Protein AF-A0A1T1HBC6-F1 (afdb_monomer_lite)

Foldseek 3Di:
DFFADAFDKDKDKDFDPAFWKKKWKKAQDDQQWWKKKWKWFQDPVGTDTDFIFTDHSDRMTMTIDGDGGGMMMMMMGTHGDTDPDDIDTDMDIDPDDDPCVQPPDVVSDDDDDPPDDDDDDDD

pLDDT: mean 80.47, std 20.48, range [31.55, 97.88]

Organism: Oceanospirillum linum (NCBI:txid966)

Sequence (123 aa):
MTFSAQGQFACVSTLVETETKIKGLLLNIPAEVNYDLFLFKHDENGLTQL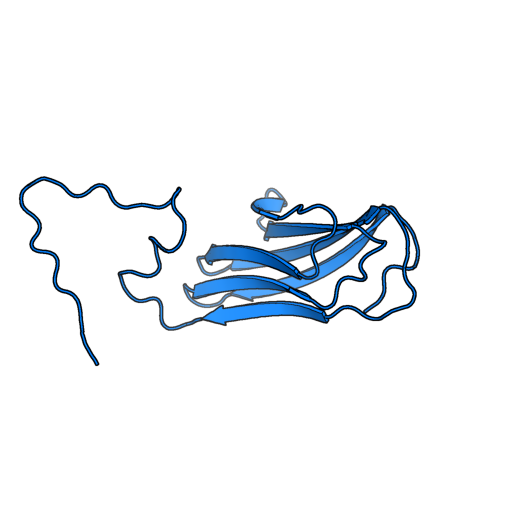DASFQANAAVEKTFAKVQPGAYVLVAQATQGASADPVVFGWQGYTQIDSQEANDRFEQRTPLSTNAVIQGESG

Structure (mmCIF, N/CA/C/O backbone):
data_AF-A0A1T1HBC6-F1
#
_entry.id   AF-A0A1T1HBC6-F1
#
loop_
_atom_site.group_PDB
_atom_site.id
_atom_site.type_symbol
_atom_site.label_atom_id
_atom_site.label_alt_id
_atom_site.label_comp_id
_atom_site.label_asym_id
_atom_site.label_entity_id
_atom_site.label_seq_id
_atom_site.pdbx_PDB_ins_code
_atom_site.Cartn_x
_atom_site.Cartn_y
_atom_site.Cartn_z
_atom_site.occupancy
_atom_site.B_iso_or_equiv
_atom_site.auth_seq_id
_atom_site.auth_comp_id
_atom_site.auth_asym_id
_atom_site.auth_atom_id
_atom_site.pdbx_PDB_model_num
ATOM 1 N N . MET A 1 1 ? 9.401 -7.642 -1.538 1.00 83.44 1 MET A N 1
ATOM 2 C CA . MET A 1 1 ? 8.516 -8.213 -2.586 1.00 83.44 1 MET A CA 1
ATOM 3 C C . MET A 1 1 ? 8.905 -7.626 -3.940 1.00 83.44 1 MET A C 1
ATOM 5 O O . MET A 1 1 ? 9.625 -6.641 -3.927 1.00 83.44 1 MET A O 1
ATOM 9 N N . THR A 1 2 ? 8.482 -8.183 -5.074 1.00 84.25 2 THR A N 1
ATOM 10 C CA . THR A 1 2 ? 8.841 -7.681 -6.421 1.00 84.25 2 THR A CA 1
ATOM 11 C C . THR A 1 2 ? 7.597 -7.517 -7.297 1.00 84.25 2 THR A C 1
ATOM 13 O O . THR A 1 2 ? 6.614 -8.229 -7.094 1.00 84.25 2 THR A O 1
ATOM 16 N N . PHE A 1 3 ? 7.653 -6.597 -8.265 1.00 86.12 3 PHE A N 1
ATOM 17 C CA . PHE A 1 3 ? 6.655 -6.445 -9.329 1.00 86.12 3 PHE A CA 1
ATOM 18 C C . PHE A 1 3 ? 7.328 -6.749 -10.672 1.00 86.12 3 PHE A C 1
ATOM 20 O O . PHE A 1 3 ? 8.006 -5.909 -11.263 1.00 86.12 3 PHE A O 1
ATOM 27 N N . SER A 1 4 ? 7.175 -7.984 -11.139 1.00 85.12 4 SER A N 1
ATOM 28 C CA . SER A 1 4 ? 7.815 -8.492 -12.354 1.00 85.12 4 SER A CA 1
ATOM 29 C C . SER A 1 4 ? 7.083 -8.131 -13.648 1.00 85.12 4 SER A C 1
ATOM 31 O O . SER A 1 4 ? 7.612 -8.395 -14.727 1.00 85.12 4 SER A O 1
ATOM 33 N N . ALA A 1 5 ? 5.894 -7.530 -13.569 1.00 87.19 5 ALA A N 1
ATOM 34 C CA . ALA A 1 5 ? 5.159 -7.041 -14.730 1.00 87.19 5 ALA A CA 1
ATOM 35 C C . ALA A 1 5 ? 4.256 -5.850 -14.384 1.00 87.19 5 ALA A C 1
ATOM 37 O O . ALA A 1 5 ? 3.712 -5.760 -13.282 1.00 87.19 5 ALA A O 1
ATOM 38 N N . GLN A 1 6 ? 4.039 -4.979 -15.372 1.00 90.00 6 GLN A N 1
ATOM 39 C CA . GLN A 1 6 ? 3.023 -3.932 -15.306 1.00 90.00 6 GLN A CA 1
ATOM 40 C C . GLN A 1 6 ? 1.632 -4.553 -15.094 1.00 90.00 6 GLN A C 1
ATOM 42 O O . GLN A 1 6 ? 1.314 -5.607 -15.645 1.00 90.00 6 GLN A O 1
ATOM 47 N N . GLY A 1 7 ? 0.800 -3.900 -14.287 1.00 89.31 7 GLY A N 1
ATOM 48 C CA . GLY A 1 7 ? -0.534 -4.367 -13.918 1.00 89.31 7 GLY A CA 1
ATOM 49 C C . GLY A 1 7 ? -0.550 -5.407 -12.797 1.00 89.31 7 GLY A C 1
ATOM 50 O O . GLY A 1 7 ? -1.626 -5.865 -12.424 1.00 89.31 7 GLY A O 1
ATOM 51 N N . GLN A 1 8 ? 0.604 -5.790 -12.242 1.00 92.88 8 GLN A N 1
ATOM 52 C CA . GLN A 1 8 ? 0.638 -6.633 -11.049 1.00 92.88 8 GLN A CA 1
ATOM 53 C C . GLN A 1 8 ? 0.212 -5.859 -9.806 1.00 92.88 8 GLN A C 1
ATOM 55 O O . GLN A 1 8 ? 0.544 -4.687 -9.639 1.00 92.88 8 GLN A O 1
ATOM 60 N N . PHE A 1 9 ? -0.474 -6.564 -8.911 1.00 93.56 9 PHE A N 1
ATOM 61 C CA . PHE A 1 9 ? -0.926 -6.045 -7.630 1.00 93.56 9 PHE A CA 1
ATOM 62 C C . PHE A 1 9 ? -0.275 -6.817 -6.491 1.00 93.56 9 PHE A C 1
ATOM 64 O O . PHE A 1 9 ? -0.080 -8.032 -6.577 1.00 93.56 9 PHE A O 1
ATOM 71 N N . ALA A 1 10 ? -0.017 -6.121 -5.393 1.00 92.81 10 ALA A N 1
ATOM 72 C CA . ALA A 1 10 ? 0.246 -6.733 -4.107 1.00 92.81 10 ALA A CA 1
ATOM 73 C C . ALA A 1 10 ? -0.656 -6.120 -3.051 1.00 92.81 10 ALA A C 1
ATOM 75 O O . ALA A 1 10 ? -0.833 -4.904 -2.996 1.00 92.81 10 ALA A O 1
ATOM 76 N N . CYS A 1 11 ? -1.200 -6.982 -2.202 1.00 93.50 11 CYS A N 1
ATOM 77 C CA . CYS A 1 11 ? -2.144 -6.593 -1.172 1.00 93.50 11 CYS A CA 1
ATOM 78 C C . CYS A 1 11 ? -1.686 -7.155 0.168 1.00 93.50 11 CYS A C 1
ATOM 80 O O . CYS A 1 11 ? -1.276 -8.313 0.257 1.00 93.50 11 CYS A O 1
ATOM 82 N N . VAL A 1 12 ? -1.806 -6.352 1.214 1.00 92.12 12 VAL A N 1
ATOM 83 C CA . VAL A 1 12 ? -1.714 -6.813 2.600 1.00 92.12 12 VAL A CA 1
ATOM 84 C C . VAL A 1 12 ? -2.950 -6.322 3.345 1.00 92.12 12 VAL A C 1
ATOM 86 O O . VAL A 1 12 ? -3.419 -5.212 3.100 1.00 92.12 12 VAL A O 1
ATOM 89 N N . SER A 1 13 ? -3.495 -7.140 4.248 1.00 92.56 13 SER A N 1
ATOM 90 C CA . SER A 1 13 ? -4.619 -6.759 5.120 1.00 92.56 13 SER A CA 1
ATOM 91 C C . SER A 1 13 ? -4.263 -6.806 6.608 1.00 92.56 13 SER A C 1
ATOM 93 O O . SER A 1 13 ? -3.498 -7.675 7.025 1.00 92.56 13 SER A O 1
ATOM 95 N N . THR A 1 14 ? -4.837 -5.909 7.407 1.00 89.06 14 THR A N 1
ATOM 96 C CA . THR A 1 14 ? -4.714 -5.915 8.872 1.00 89.06 14 THR A CA 1
ATOM 97 C C . THR A 1 14 ? -6.058 -5.688 9.536 1.00 89.06 14 THR A C 1
ATOM 99 O O . THR A 1 14 ? -6.928 -5.009 8.985 1.00 89.06 14 THR A O 1
ATOM 102 N N . LEU A 1 15 ? -6.201 -6.235 10.740 1.00 92.06 15 LEU A N 1
ATOM 103 C CA . LEU A 1 15 ? -7.266 -5.875 11.660 1.00 92.06 15 LEU A CA 1
ATOM 104 C C . LEU A 1 15 ? -6.722 -4.837 12.640 1.00 92.06 15 LEU A C 1
ATOM 106 O O . LEU A 1 15 ? -5.636 -4.993 13.194 1.00 92.06 15 LEU A O 1
ATOM 110 N N . VAL A 1 16 ? -7.473 -3.765 12.820 1.00 90.06 16 VAL A N 1
ATOM 111 C CA . VAL A 1 16 ? -7.211 -2.720 13.803 1.00 90.06 16 VAL A CA 1
ATOM 112 C C . VAL A 1 16 ? -8.173 -2.930 14.960 1.00 90.06 16 VAL A C 1
ATOM 114 O O . VAL A 1 16 ? -9.381 -3.006 14.743 1.00 90.06 16 VAL A O 1
ATOM 117 N N . GLU A 1 17 ? -7.650 -3.023 16.178 1.00 89.56 17 GLU A N 1
ATOM 118 C CA . GLU A 1 17 ? -8.454 -3.276 17.385 1.00 89.56 17 GLU A CA 1
ATOM 119 C C . GLU A 1 17 ? -8.807 -1.993 18.144 1.00 89.56 17 GLU A C 1
ATOM 121 O O . GLU A 1 17 ? -9.815 -1.937 18.845 1.00 89.56 17 GLU A O 1
ATOM 126 N N . THR A 1 18 ? -8.003 -0.943 17.979 1.00 87.44 18 THR A N 1
ATOM 127 C CA . THR A 1 18 ? -8.180 0.362 18.621 1.00 87.44 18 THR A CA 1
ATOM 128 C C . THR A 1 18 ? -7.981 1.482 17.611 1.00 87.44 1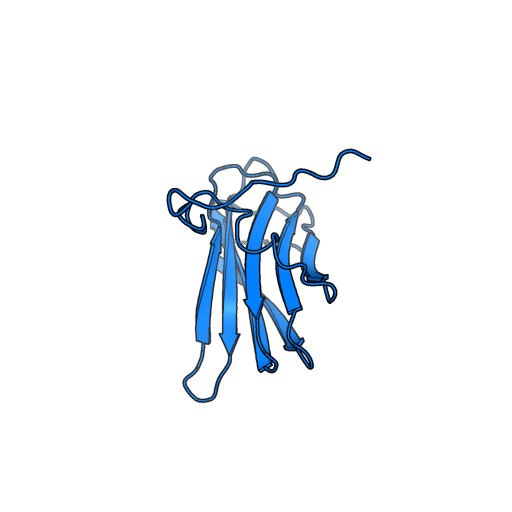8 THR A C 1
ATOM 130 O O . THR A 1 18 ? -7.296 1.311 16.607 1.00 87.44 18 THR A O 1
ATOM 133 N N . GLU A 1 19 ? -8.577 2.645 17.865 1.00 89.19 19 GLU A N 1
ATOM 134 C CA . GLU A 1 19 ? -8.352 3.822 17.027 1.00 89.19 19 GLU A CA 1
ATOM 135 C C . GLU A 1 19 ? -6.846 4.122 16.909 1.00 89.19 19 GLU A C 1
ATOM 137 O O . GLU A 1 19 ? -6.132 4.196 17.910 1.00 89.19 19 GLU A O 1
ATOM 142 N N . THR A 1 20 ? -6.350 4.261 15.679 1.00 87.88 20 THR A N 1
ATOM 143 C CA . THR A 1 20 ? -4.918 4.433 15.389 1.00 87.88 20 THR A CA 1
ATOM 144 C C . THR A 1 20 ? -4.717 5.246 14.112 1.00 87.88 20 THR A C 1
ATOM 146 O O . THR A 1 20 ? -5.622 5.375 13.286 1.00 87.88 20 THR A O 1
ATOM 149 N N . LYS A 1 21 ? -3.523 5.809 13.927 1.00 89.06 21 LYS A N 1
ATOM 150 C CA . LYS A 1 21 ? -3.078 6.359 12.643 1.00 89.06 21 LYS A CA 1
ATOM 151 C C . LYS A 1 21 ? -2.279 5.287 11.908 1.00 89.06 21 LYS A C 1
ATOM 153 O O . LYS A 1 21 ? -1.268 4.806 12.419 1.00 89.06 21 LYS A O 1
ATOM 158 N N . ILE A 1 22 ? -2.726 4.918 10.712 1.00 89.31 22 ILE A N 1
ATOM 159 C CA . ILE A 1 22 ? -2.010 4.011 9.813 1.00 89.31 22 ILE A CA 1
ATOM 160 C C . ILE A 1 22 ? -1.294 4.829 8.754 1.00 89.31 22 ILE A C 1
ATOM 162 O O . ILE A 1 22 ? -1.882 5.701 8.112 1.00 89.31 22 ILE A O 1
ATOM 166 N N . LYS A 1 23 ? -0.033 4.477 8.531 1.00 92.56 23 LYS A N 1
ATOM 167 C CA . LYS A 1 23 ? 0.767 4.928 7.404 1.00 92.56 23 LYS A CA 1
ATOM 168 C C . LYS A 1 23 ? 1.112 3.744 6.511 1.00 92.56 23 LYS A C 1
ATOM 170 O O . LYS A 1 23 ? 1.894 2.888 6.919 1.00 92.56 23 LYS A O 1
ATOM 175 N N . GLY A 1 24 ? 0.552 3.696 5.308 1.00 93.75 24 GLY A N 1
ATOM 176 C CA . GLY A 1 24 ? 0.952 2.735 4.283 1.00 93.75 24 GLY A CA 1
ATOM 177 C C . GLY A 1 24 ? 2.251 3.172 3.618 1.00 93.75 24 GLY A C 1
ATOM 178 O O . GLY A 1 24 ? 2.473 4.365 3.413 1.00 93.75 24 GLY A O 1
ATOM 179 N N . LEU A 1 25 ? 3.121 2.217 3.309 1.00 93.62 25 LEU A N 1
ATOM 180 C CA . LEU A 1 25 ? 4.452 2.464 2.772 1.00 93.62 25 LEU A CA 1
ATOM 181 C C . LEU A 1 25 ? 4.761 1.522 1.615 1.00 93.62 25 LEU A C 1
ATOM 183 O O . LEU A 1 25 ? 4.608 0.304 1.730 1.00 93.62 25 LEU A O 1
ATOM 187 N N . LEU A 1 26 ? 5.309 2.103 0.554 1.00 94.31 26 LEU A N 1
ATOM 188 C CA . LEU A 1 26 ? 6.025 1.394 -0.493 1.00 94.31 26 LEU A CA 1
ATOM 189 C C . LEU A 1 26 ? 7.385 2.070 -0.666 1.00 94.31 26 LEU A C 1
ATOM 191 O O . LEU A 1 26 ? 7.444 3.232 -1.054 1.00 94.31 26 LEU A O 1
ATOM 195 N N . LEU A 1 27 ? 8.467 1.386 -0.304 1.00 92.88 27 LEU A N 1
ATOM 196 C CA . LEU A 1 27 ? 9.820 1.952 -0.269 1.00 92.88 27 LEU A CA 1
ATOM 197 C C . LEU A 1 27 ? 10.747 1.260 -1.269 1.00 92.88 27 LEU A C 1
ATOM 199 O O . LEU A 1 27 ? 10.532 0.096 -1.617 1.00 92.88 27 LEU A O 1
ATOM 203 N N . ASN A 1 28 ? 11.843 1.946 -1.599 1.00 93.00 28 ASN A N 1
ATOM 204 C CA . ASN A 1 28 ? 12.899 1.487 -2.506 1.00 93.00 28 ASN A CA 1
ATOM 205 C C . ASN A 1 28 ? 12.382 1.244 -3.926 1.00 93.00 28 ASN A C 1
ATOM 207 O O . ASN A 1 28 ? 12.772 0.275 -4.572 1.00 93.00 28 ASN A O 1
ATOM 211 N N . ILE A 1 29 ? 11.480 2.107 -4.390 1.00 93.50 29 ILE A N 1
ATOM 212 C CA . ILE A 1 29 ? 10.943 2.032 -5.745 1.00 93.50 29 ILE A CA 1
ATOM 213 C C . ILE A 1 29 ? 12.078 2.374 -6.731 1.00 93.50 29 ILE A C 1
ATOM 215 O O . ILE A 1 29 ? 12.709 3.427 -6.588 1.00 93.50 29 ILE A O 1
ATOM 219 N N . PRO A 1 30 ? 12.386 1.489 -7.695 1.00 91.62 30 PRO A N 1
ATOM 220 C CA . PRO A 1 30 ? 13.399 1.755 -8.715 1.00 91.62 30 PRO A CA 1
ATOM 221 C C . PRO A 1 30 ? 13.023 2.946 -9.611 1.00 91.62 30 PRO A C 1
ATOM 223 O O . PRO A 1 30 ? 11.857 3.151 -9.914 1.00 91.62 30 PRO A O 1
ATOM 226 N N . ALA A 1 31 ? 14.011 3.707 -10.088 1.00 88.00 31 ALA A N 1
ATOM 227 C CA . ALA A 1 31 ? 13.771 4.960 -10.822 1.00 88.00 31 ALA A CA 1
ATOM 228 C C . ALA A 1 31 ? 13.025 4.802 -12.165 1.00 88.00 31 ALA A C 1
ATOM 230 O O . ALA A 1 31 ? 12.434 5.760 -12.651 1.00 88.00 31 ALA A O 1
ATOM 231 N N . GLU A 1 32 ? 13.061 3.606 -12.759 1.00 88.75 32 GLU A N 1
ATOM 232 C CA . GLU A 1 32 ? 12.492 3.307 -14.083 1.00 88.75 32 GLU A CA 1
ATOM 233 C C . GLU A 1 32 ? 11.083 2.689 -14.015 1.00 88.75 32 GLU A C 1
ATOM 235 O O . GLU A 1 32 ? 10.537 2.246 -15.031 1.00 88.75 32 GLU A O 1
ATOM 240 N N . VAL A 1 33 ? 10.498 2.592 -12.818 1.00 92.31 33 VAL A N 1
ATOM 241 C CA . VAL A 1 33 ? 9.166 2.015 -12.607 1.00 92.31 33 VAL A CA 1
ATOM 242 C C . VAL A 1 33 ? 8.293 2.964 -11.804 1.00 92.31 33 VAL A C 1
ATOM 244 O O . VAL A 1 33 ? 8.785 3.716 -10.969 1.00 92.31 33 VAL A O 1
ATOM 247 N N . ASN A 1 34 ? 6.985 2.889 -12.038 1.00 94.75 34 ASN A N 1
ATOM 248 C CA . ASN A 1 34 ? 5.995 3.627 -11.263 1.00 94.75 34 ASN A CA 1
ATOM 249 C C . ASN A 1 34 ? 4.991 2.673 -10.662 1.00 94.75 34 ASN A C 1
ATOM 251 O O . ASN A 1 34 ? 4.481 1.787 -11.357 1.00 94.75 34 ASN A O 1
ATOM 255 N N . TYR A 1 35 ? 4.746 2.870 -9.371 1.00 95.44 35 TYR A N 1
ATOM 256 C CA . TYR A 1 35 ? 3.821 2.091 -8.577 1.00 95.44 35 TYR A CA 1
ATOM 257 C C . TYR A 1 35 ? 2.827 3.030 -7.907 1.00 95.44 35 TYR A C 1
ATOM 259 O O . TYR A 1 35 ? 3.221 4.051 -7.355 1.00 95.44 35 TYR A O 1
ATOM 267 N N . ASP A 1 36 ? 1.562 2.639 -7.898 1.00 96.81 36 ASP A N 1
ATOM 268 C CA . ASP A 1 36 ? 0.515 3.361 -7.190 1.00 96.81 36 ASP A CA 1
ATOM 269 C C . ASP A 1 36 ? 0.253 2.657 -5.858 1.00 96.81 36 ASP A C 1
ATOM 271 O O . ASP A 1 36 ? 0.273 1.424 -5.781 1.00 96.81 36 ASP A O 1
ATOM 275 N N . LEU A 1 37 ? -0.009 3.427 -4.806 1.00 97.38 37 LEU A N 1
ATOM 276 C CA . LEU A 1 37 ? -0.314 2.927 -3.471 1.00 97.38 37 LEU A CA 1
ATOM 277 C C . LEU A 1 37 ? -1.702 3.394 -3.040 1.00 97.38 37 LEU A C 1
ATOM 279 O O . LEU A 1 37 ? -1.982 4.588 -3.020 1.00 97.38 37 LEU A O 1
ATOM 283 N N . PHE A 1 38 ? -2.540 2.462 -2.603 1.00 97.88 38 PHE A N 1
ATOM 284 C CA . PHE A 1 38 ? -3.907 2.714 -2.162 1.00 97.88 38 PHE A CA 1
ATOM 285 C C . PHE A 1 38 ? -4.139 2.121 -0.778 1.00 97.88 38 PHE A C 1
ATOM 287 O O . PHE A 1 38 ? -3.704 1.005 -0.486 1.00 97.88 38 PHE A O 1
ATOM 294 N N . LEU A 1 39 ? -4.868 2.844 0.065 1.00 96.88 39 LEU A N 1
ATOM 295 C CA . LEU A 1 39 ? -5.333 2.370 1.362 1.00 96.88 39 LEU A CA 1
ATOM 296 C C . LEU A 1 39 ? -6.857 2.303 1.364 1.00 96.88 39 LEU A C 1
ATOM 298 O O . LEU A 1 39 ? -7.523 3.300 1.096 1.00 96.88 39 LEU A O 1
ATOM 302 N N . PHE A 1 40 ? -7.401 1.146 1.724 1.00 97.44 40 PHE A N 1
ATOM 303 C CA . PHE A 1 40 ? -8.834 0.893 1.799 1.00 97.44 40 PHE A CA 1
ATOM 304 C C . PHE A 1 40 ? -9.254 0.470 3.204 1.00 97.44 40 PHE A C 1
ATOM 306 O O . PHE A 1 40 ? -8.535 -0.256 3.895 1.00 97.44 40 PHE A O 1
ATOM 313 N N . LYS A 1 41 ? -10.470 0.853 3.590 1.00 96.81 41 LYS A N 1
ATOM 314 C CA . LYS A 1 41 ? -11.250 0.154 4.610 1.00 96.81 41 LYS A CA 1
ATOM 315 C C . LYS A 1 41 ? -12.013 -0.983 3.940 1.00 96.81 41 LYS A C 1
ATOM 317 O O . LYS A 1 41 ? -12.594 -0.778 2.877 1.00 96.81 41 LYS A O 1
ATOM 322 N N . HIS A 1 42 ? -12.020 -2.152 4.565 1.00 95.19 42 HIS A N 1
ATOM 323 C CA . HIS A 1 42 ? -12.837 -3.285 4.156 1.00 95.19 42 HIS A CA 1
ATOM 324 C C . HIS A 1 42 ? -14.005 -3.441 5.130 1.00 95.19 42 HIS A C 1
ATOM 326 O O . HIS A 1 42 ? -13.802 -3.618 6.333 1.00 95.19 42 HIS A O 1
ATOM 332 N N . ASP A 1 43 ? -15.221 -3.355 4.605 1.00 92.62 43 ASP A N 1
ATOM 333 C CA . ASP A 1 43 ? -16.459 -3.608 5.335 1.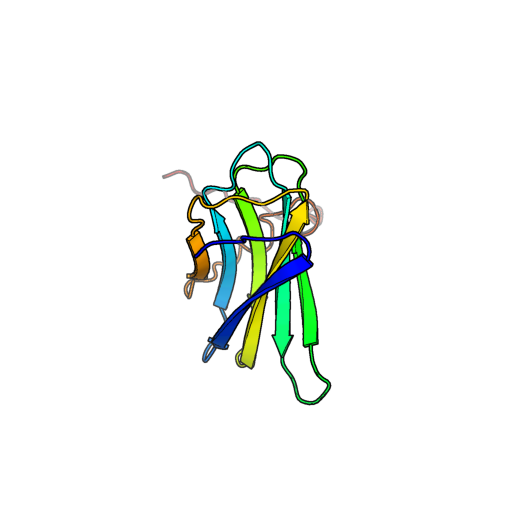00 92.62 43 ASP A CA 1
ATOM 334 C C . ASP A 1 43 ? -17.397 -4.522 4.532 1.00 92.62 43 ASP A C 1
ATOM 336 O O . ASP A 1 43 ? -17.035 -5.038 3.475 1.00 92.62 43 ASP A O 1
ATOM 340 N N . GLU A 1 44 ? -18.602 -4.759 5.052 1.00 89.12 44 GLU A N 1
ATOM 341 C CA . GLU A 1 44 ? -19.602 -5.644 4.439 1.00 89.12 44 GLU A CA 1
ATOM 342 C C . GLU A 1 44 ? -20.032 -5.202 3.028 1.00 89.12 44 GLU A C 1
ATOM 344 O O . GLU A 1 44 ? -20.513 -6.024 2.249 1.00 89.12 44 GLU A O 1
ATOM 349 N N . ASN A 1 45 ? -19.829 -3.927 2.674 1.00 88.69 45 ASN A N 1
ATOM 350 C CA . ASN A 1 45 ? -20.137 -3.372 1.356 1.00 88.69 45 ASN A CA 1
ATOM 351 C C . ASN A 1 45 ? -18.930 -3.399 0.401 1.00 88.69 45 ASN A C 1
ATOM 353 O O . ASN A 1 45 ? -19.049 -2.971 -0.749 1.00 88.69 45 ASN A O 1
ATOM 357 N N . GLY A 1 46 ? -17.777 -3.905 0.849 1.00 92.69 46 GLY A N 1
ATOM 358 C CA . GLY A 1 46 ? -16.557 -4.035 0.060 1.00 92.69 46 GLY A CA 1
ATOM 359 C C . GLY A 1 46 ? -15.452 -3.068 0.487 1.00 92.69 46 GLY A C 1
ATOM 360 O O . GLY A 1 46 ? -15.202 -2.864 1.674 1.00 92.69 46 GLY A O 1
ATOM 361 N N . LEU A 1 47 ? -14.723 -2.530 -0.495 1.00 95.00 47 LEU A N 1
ATOM 362 C CA . LEU A 1 47 ? -13.555 -1.677 -0.266 1.00 95.00 47 LEU A CA 1
ATOM 363 C C . LEU A 1 47 ? -13.908 -0.198 -0.446 1.00 95.00 47 LEU A C 1
ATOM 365 O O . LEU A 1 47 ? -14.277 0.230 -1.538 1.00 95.00 47 LEU A O 1
ATOM 369 N N . THR A 1 48 ? -13.713 0.593 0.607 1.00 96.38 48 THR A N 1
ATOM 370 C CA . THR A 1 48 ? -13.809 2.058 0.565 1.00 96.38 48 THR A CA 1
ATOM 371 C C . THR A 1 48 ? -12.411 2.659 0.615 1.00 96.38 48 THR A C 1
ATOM 373 O O . THR A 1 48 ? -11.678 2.426 1.576 1.00 96.38 48 THR A O 1
ATOM 376 N N . GLN A 1 49 ? -12.022 3.431 -0.403 1.00 96.44 49 GLN A N 1
ATOM 377 C CA . GLN A 1 49 ? -10.707 4.078 -0.433 1.00 96.44 49 GLN A CA 1
ATOM 378 C C . GLN A 1 49 ? -10.628 5.180 0.628 1.00 96.44 49 GLN A C 1
ATOM 380 O O . GLN A 1 49 ? -11.516 6.024 0.720 1.00 96.44 49 GLN A O 1
ATOM 385 N N . LEU A 1 50 ? -9.552 5.172 1.410 1.00 95.69 50 LEU A N 1
ATOM 386 C CA . LEU A 1 50 ? -9.258 6.177 2.430 1.00 95.69 50 LEU A CA 1
ATOM 387 C C . LEU A 1 50 ? -8.210 7.181 1.954 1.00 95.69 50 LEU A C 1
ATOM 389 O O . LEU A 1 50 ? -8.358 8.372 2.197 1.00 95.69 50 LEU A O 1
ATOM 393 N N . ASP A 1 51 ? -7.153 6.699 1.297 1.00 97.50 51 ASP A N 1
ATOM 394 C CA . ASP A 1 51 ? -6.061 7.529 0.784 1.00 97.50 51 ASP A CA 1
ATOM 395 C C . ASP A 1 51 ? -5.360 6.828 -0.387 1.00 97.50 51 ASP A C 1
ATOM 397 O O . ASP A 1 51 ? -5.458 5.603 -0.538 1.00 97.50 51 ASP A O 1
ATOM 401 N N . ALA A 1 52 ? -4.651 7.598 -1.210 1.00 96.88 52 ALA A N 1
ATOM 402 C CA . ALA A 1 52 ? -3.867 7.087 -2.329 1.00 96.88 52 ALA A CA 1
ATOM 403 C C . ALA A 1 52 ? -2.644 7.969 -2.618 1.00 96.88 52 ALA A C 1
ATOM 405 O O . ALA A 1 52 ? -2.629 9.157 -2.303 1.00 96.88 52 ALA A O 1
ATOM 406 N N . SER A 1 53 ? -1.624 7.379 -3.235 1.00 96.94 53 SER A N 1
ATOM 407 C CA . SER A 1 53 ? -0.390 8.052 -3.635 1.00 96.94 53 SER A CA 1
ATOM 408 C C . SER A 1 53 ? 0.100 7.473 -4.965 1.00 96.94 53 SER A C 1
ATOM 410 O O . SER A 1 53 ? 0.101 6.256 -5.143 1.00 96.94 53 SER A O 1
ATOM 412 N N . PHE A 1 54 ? 0.418 8.353 -5.915 1.00 94.88 54 PHE A N 1
ATOM 413 C CA . PHE A 1 54 ? 0.695 8.023 -7.322 1.00 94.88 54 PHE A CA 1
ATOM 414 C C . PHE A 1 54 ? 1.693 9.027 -7.922 1.00 94.88 54 PHE A C 1
ATOM 416 O O . PHE A 1 54 ? 1.385 9.814 -8.821 1.00 94.88 54 PHE A O 1
ATOM 423 N N . GLN A 1 55 ? 2.897 9.078 -7.365 1.00 92.19 55 GLN A N 1
ATOM 424 C CA . GLN A 1 55 ? 3.941 9.996 -7.793 1.00 92.19 55 GLN A CA 1
ATOM 425 C C . GLN A 1 55 ? 4.794 9.376 -8.905 1.00 92.19 55 GLN A C 1
ATOM 427 O O . GLN A 1 55 ? 5.366 8.298 -8.773 1.00 92.19 55 GLN A O 1
ATOM 432 N N . ALA A 1 56 ? 4.937 10.103 -10.014 1.00 88.88 56 ALA A N 1
ATOM 433 C CA . ALA A 1 56 ? 5.841 9.684 -11.076 1.00 88.88 56 ALA A CA 1
ATOM 434 C C . ALA A 1 56 ? 7.303 9.741 -10.603 1.00 88.88 56 ALA A C 1
ATOM 436 O O . ALA A 1 56 ? 7.767 10.755 -10.076 1.00 88.88 56 ALA A O 1
ATOM 437 N N . ASN A 1 57 ? 8.028 8.658 -10.856 1.00 88.19 57 ASN A N 1
ATOM 438 C CA . ASN A 1 57 ? 9.427 8.404 -10.533 1.00 88.19 57 ASN A CA 1
ATOM 439 C C . ASN A 1 57 ? 9.738 8.583 -9.037 1.00 88.19 57 ASN A C 1
ATOM 441 O O . ASN A 1 57 ? 10.824 9.038 -8.663 1.00 88.19 57 ASN A O 1
ATOM 445 N N . ALA A 1 58 ? 8.774 8.270 -8.167 1.00 91.50 58 ALA A N 1
ATOM 446 C CA . ALA A 1 58 ? 8.971 8.329 -6.727 1.00 91.50 58 ALA A CA 1
ATOM 447 C C . ALA A 1 58 ? 9.891 7.195 -6.275 1.00 91.50 58 ALA A C 1
ATOM 449 O O . ALA A 1 58 ? 9.712 6.054 -6.673 1.00 91.50 58 ALA A O 1
ATOM 450 N N . ALA A 1 59 ? 10.813 7.478 -5.354 1.00 93.06 59 ALA A N 1
ATOM 451 C CA . ALA A 1 59 ? 11.531 6.424 -4.628 1.00 93.06 59 ALA A CA 1
ATOM 452 C C . ALA A 1 59 ? 10.663 5.781 -3.526 1.00 93.06 59 ALA A C 1
ATOM 454 O O . ALA A 1 59 ? 11.017 4.734 -2.969 1.00 93.06 59 ALA A O 1
ATOM 455 N N . VAL A 1 60 ? 9.561 6.449 -3.157 1.00 93.06 60 VAL A N 1
ATOM 456 C CA . VAL A 1 60 ? 8.678 6.081 -2.053 1.00 93.06 60 VAL A CA 1
ATOM 457 C C . VAL A 1 60 ? 7.247 6.557 -2.316 1.00 93.06 60 VAL A C 1
ATOM 459 O O . VAL A 1 60 ? 7.051 7.741 -2.567 1.00 93.06 60 VAL A O 1
ATOM 462 N N . GLU A 1 61 ? 6.263 5.686 -2.091 1.00 96.19 61 GLU A N 1
ATOM 463 C CA . GLU A 1 61 ? 4.846 6.055 -1.964 1.00 96.19 61 GLU A CA 1
ATOM 464 C C . GLU A 1 61 ? 4.376 5.937 -0.512 1.00 96.19 61 GLU A C 1
ATOM 466 O O . GLU A 1 61 ? 4.827 5.056 0.237 1.00 96.19 61 GLU A O 1
ATOM 471 N N . LYS A 1 62 ? 3.467 6.829 -0.092 1.00 95.00 62 LYS A N 1
ATOM 472 C CA . LYS A 1 62 ? 2.930 6.836 1.279 1.00 95.00 62 LYS A CA 1
ATOM 473 C C . LYS A 1 62 ? 1.453 7.195 1.315 1.00 95.00 62 LYS A C 1
ATOM 475 O O . LYS A 1 62 ? 1.055 8.222 0.778 1.00 95.00 62 LYS A O 1
ATOM 480 N N . THR A 1 63 ? 0.684 6.429 2.074 1.00 94.94 63 THR A N 1
ATOM 481 C CA . THR A 1 63 ? -0.701 6.761 2.431 1.00 94.94 63 THR A CA 1
ATOM 482 C C . THR A 1 63 ? -0.822 7.000 3.927 1.00 94.94 63 THR A C 1
ATOM 484 O O . THR A 1 63 ? -0.018 6.484 4.706 1.00 94.94 63 THR A O 1
ATOM 487 N N . PHE A 1 64 ? -1.808 7.786 4.343 1.00 92.44 64 PHE A N 1
ATOM 488 C CA . PHE A 1 64 ? -2.064 8.109 5.741 1.00 92.44 64 PHE A CA 1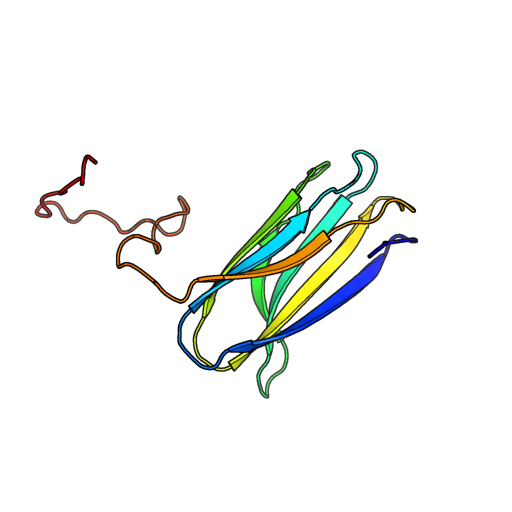
ATOM 489 C C . PHE A 1 64 ? -3.563 8.151 6.013 1.00 92.44 64 PHE A C 1
ATOM 491 O O . PHE A 1 64 ? -4.305 8.861 5.339 1.00 92.44 64 PHE A O 1
ATOM 498 N N . ALA A 1 65 ? -4.003 7.446 7.051 1.00 92.00 65 ALA A N 1
ATOM 499 C CA . ALA A 1 65 ? -5.369 7.550 7.538 1.00 92.00 65 ALA A CA 1
ATOM 500 C C . ALA A 1 65 ? -5.421 7.396 9.055 1.00 92.00 65 ALA A C 1
ATOM 502 O O . ALA A 1 65 ? -4.781 6.515 9.631 1.00 92.00 65 ALA A O 1
ATOM 503 N N . LYS A 1 66 ? -6.242 8.226 9.698 1.00 91.31 66 LYS A N 1
ATOM 504 C CA . LYS A 1 66 ? -6.725 7.958 11.049 1.00 91.31 66 LYS A CA 1
ATOM 505 C C . LYS A 1 66 ? -7.917 7.011 10.940 1.00 91.31 66 LYS A C 1
ATOM 507 O O . LYS A 1 66 ? -8.869 7.298 10.217 1.00 91.31 66 LYS A O 1
ATOM 512 N N . VAL A 1 67 ? -7.842 5.872 11.614 1.00 90.00 67 VAL A N 1
ATOM 513 C CA . VAL A 1 67 ? -8.758 4.750 11.417 1.00 90.00 67 VAL A CA 1
ATOM 514 C C . VAL A 1 67 ? -9.355 4.272 12.734 1.00 90.00 67 VAL A C 1
ATOM 516 O O . VAL A 1 67 ? -8.712 4.315 13.778 1.00 90.00 67 VAL A O 1
ATOM 519 N N . GLN A 1 68 ? -10.597 3.801 12.666 1.00 93.56 68 GLN A N 1
ATOM 520 C CA . GLN A 1 68 ? -11.304 3.148 13.771 1.00 93.56 68 GLN A CA 1
ATOM 521 C C . GLN A 1 68 ? -11.042 1.633 13.755 1.00 93.56 68 GLN A C 1
ATOM 523 O O . GLN A 1 68 ? -10.550 1.126 12.741 1.00 93.56 68 GLN A O 1
ATOM 528 N N . PRO A 1 69 ? -11.405 0.882 14.809 1.00 94.06 69 PRO A N 1
ATOM 529 C CA . PRO A 1 69 ? -11.346 -0.573 14.767 1.00 94.06 69 PRO A CA 1
ATOM 530 C C . PRO A 1 69 ? -12.060 -1.148 13.535 1.00 94.06 69 PRO A C 1
ATOM 532 O O . PRO A 1 69 ? -13.150 -0.701 13.167 1.00 94.06 69 PRO A O 1
ATOM 535 N N . GLY A 1 70 ? -11.426 -2.104 12.861 1.00 94.75 70 GLY A N 1
ATOM 536 C CA . GLY A 1 70 ? -11.920 -2.658 11.600 1.00 94.75 70 GLY A CA 1
ATOM 537 C C . GLY A 1 70 ? -10.831 -3.272 10.725 1.00 94.75 70 GLY A C 1
ATOM 538 O O . GLY A 1 70 ? -9.653 -3.276 11.083 1.00 94.75 70 GLY A O 1
ATOM 539 N N . ALA A 1 71 ? -11.234 -3.812 9.575 1.00 95.38 71 ALA A N 1
ATOM 540 C CA . ALA A 1 71 ? -10.324 -4.400 8.601 1.00 95.38 71 ALA A CA 1
ATOM 541 C C . ALA A 1 71 ? -9.876 -3.358 7.569 1.00 95.38 71 ALA A C 1
ATOM 543 O O . ALA A 1 71 ? -10.686 -2.597 7.037 1.00 95.38 71 ALA A O 1
ATOM 544 N N . TYR A 1 72 ? -8.584 -3.351 7.259 1.00 95.81 72 TYR A N 1
ATOM 545 C CA . TYR A 1 72 ? -7.980 -2.431 6.298 1.00 95.81 72 TYR A CA 1
ATOM 546 C C . TYR A 1 72 ? -7.084 -3.191 5.333 1.00 95.81 72 TYR A C 1
ATOM 548 O O . TYR A 1 72 ? -6.469 -4.193 5.701 1.00 95.81 72 TYR A O 1
ATOM 556 N N . VAL A 1 73 ? -7.016 -2.707 4.096 1.00 96.12 73 VAL A N 1
ATOM 557 C CA . VAL A 1 73 ? -6.232 -3.308 3.018 1.00 96.12 73 VAL A CA 1
ATOM 558 C C . VAL A 1 73 ? -5.351 -2.235 2.402 1.00 96.12 73 VAL A C 1
ATOM 560 O O . VAL A 1 73 ? -5.836 -1.183 1.992 1.00 96.12 73 VAL A O 1
ATOM 563 N N . LEU A 1 74 ? -4.056 -2.511 2.325 1.00 96.38 74 LEU A N 1
ATOM 564 C CA . LEU A 1 74 ? -3.112 -1.715 1.557 1.00 96.38 74 LEU A CA 1
ATOM 565 C C . LEU A 1 74 ? -2.861 -2.439 0.239 1.00 96.38 74 LEU A C 1
ATOM 567 O O . LEU A 1 74 ? -2.613 -3.647 0.239 1.00 96.38 74 LEU A O 1
ATOM 571 N N . VAL A 1 75 ? -2.922 -1.707 -0.867 1.00 96.81 75 VAL A N 1
ATOM 572 C CA . VAL A 1 75 ? -2.737 -2.233 -2.220 1.00 96.81 75 VAL A CA 1
ATOM 573 C C . VAL A 1 75 ? -1.661 -1.420 -2.914 1.00 96.81 75 VAL A C 1
ATOM 575 O O . VAL A 1 75 ? -1.747 -0.198 -2.952 1.00 96.81 75 VAL A O 1
ATOM 578 N N . ALA A 1 76 ? -0.670 -2.096 -3.477 1.00 96.25 76 ALA A N 1
ATOM 579 C CA . ALA A 1 76 ? 0.295 -1.501 -4.383 1.00 96.25 76 ALA A CA 1
ATOM 580 C C . ALA A 1 76 ? 0.109 -2.094 -5.784 1.00 96.25 76 ALA A C 1
ATOM 582 O O . ALA A 1 76 ? -0.050 -3.309 -5.926 1.00 96.25 76 ALA A O 1
ATOM 583 N N . GLN A 1 77 ? 0.117 -1.245 -6.806 1.00 95.62 77 GLN A N 1
ATOM 584 C CA . GLN A 1 77 ? -0.083 -1.628 -8.201 1.00 95.62 77 GLN A CA 1
ATOM 585 C C . GLN A 1 77 ? 1.095 -1.169 -9.049 1.00 95.62 77 GLN A C 1
ATOM 587 O O . GLN A 1 77 ? 1.460 -0.000 -9.008 1.00 95.62 77 GLN A O 1
ATOM 592 N N . ALA A 1 78 ? 1.625 -2.052 -9.892 1.00 94.38 78 ALA A N 1
ATOM 593 C CA . ALA A 1 78 ? 2.585 -1.654 -10.907 1.00 94.38 78 ALA A CA 1
ATOM 594 C C . ALA A 1 78 ? 1.908 -0.942 -12.081 1.00 94.38 78 ALA A C 1
ATOM 596 O O . ALA A 1 78 ? 1.155 -1.567 -12.830 1.00 94.38 78 ALA A O 1
ATOM 597 N N . THR A 1 79 ? 2.176 0.350 -12.268 1.00 94.25 79 THR A N 1
ATOM 598 C CA . THR A 1 79 ? 1.546 1.173 -13.313 1.00 94.25 79 THR A CA 1
ATOM 599 C C . THR A 1 79 ? 2.471 1.474 -14.481 1.00 94.25 79 THR A C 1
ATOM 601 O O . THR A 1 79 ? 1.982 1.620 -15.601 1.00 94.25 79 THR A O 1
ATOM 604 N N . GLN A 1 80 ? 3.791 1.446 -14.285 1.00 93.25 80 GLN A N 1
ATOM 605 C CA . GLN A 1 80 ? 4.771 1.554 -15.367 1.00 93.25 80 GLN A CA 1
ATOM 606 C C . GLN A 1 80 ? 6.002 0.688 -15.120 1.00 93.25 80 GLN A C 1
ATOM 608 O O . GLN A 1 80 ? 6.531 0.649 -14.012 1.00 93.25 80 GLN A O 1
ATOM 613 N N . GLY A 1 81 ? 6.494 0.067 -16.195 1.00 84.81 81 GLY A N 1
ATOM 614 C CA . GLY A 1 81 ? 7.721 -0.718 -16.167 1.00 84.81 81 GLY A CA 1
ATOM 615 C C . GLY A 1 81 ? 7.594 -1.992 -15.330 1.00 84.81 81 GLY A C 1
ATOM 616 O O . GLY A 1 81 ? 6.510 -2.389 -14.901 1.00 84.81 81 GLY A O 1
ATOM 617 N N . ALA A 1 82 ? 8.722 -2.663 -15.143 1.00 83.69 82 ALA A N 1
ATOM 618 C CA . ALA A 1 82 ? 8.862 -3.795 -14.243 1.00 83.69 82 ALA A CA 1
ATOM 619 C C . ALA A 1 82 ? 10.290 -3.807 -13.707 1.00 83.69 82 ALA A C 1
ATOM 621 O O . ALA A 1 82 ? 11.226 -3.457 -14.429 1.00 83.69 82 ALA A O 1
ATOM 622 N N . SER A 1 83 ? 10.461 -4.231 -12.459 1.00 84.00 83 SER A N 1
ATOM 623 C CA . SER A 1 83 ? 11.787 -4.413 -11.881 1.00 84.00 83 SER A CA 1
ATOM 624 C C . SER A 1 83 ? 11.858 -5.705 -11.081 1.00 84.00 83 SER A C 1
ATOM 626 O O . SER A 1 83 ? 10.934 -6.078 -10.355 1.00 84.00 83 SER A O 1
ATOM 628 N N . ALA A 1 84 ? 12.989 -6.394 -11.223 1.00 82.62 84 ALA A N 1
ATOM 629 C CA . ALA A 1 84 ? 13.335 -7.528 -10.378 1.00 82.62 84 ALA A CA 1
ATOM 630 C C . ALA A 1 84 ? 13.843 -7.084 -8.994 1.00 82.62 84 ALA A C 1
ATOM 632 O O . ALA A 1 84 ? 13.957 -7.922 -8.098 1.00 82.62 84 ALA A O 1
ATOM 633 N N . ASP A 1 85 ? 14.126 -5.791 -8.809 1.00 87.38 85 ASP A N 1
ATOM 634 C CA . ASP A 1 85 ? 14.594 -5.256 -7.537 1.00 87.38 85 ASP A CA 1
ATOM 635 C C . ASP A 1 85 ? 13.475 -5.295 -6.487 1.00 87.38 85 ASP A C 1
ATOM 637 O O . ASP A 1 85 ? 12.325 -4.926 -6.762 1.00 87.38 85 ASP A O 1
ATOM 641 N N . PRO A 1 86 ? 13.779 -5.752 -5.262 1.00 87.69 86 PRO A N 1
ATOM 642 C CA . PRO A 1 86 ? 12.778 -5.871 -4.224 1.00 87.69 86 PRO A CA 1
ATOM 643 C C . PRO A 1 86 ? 12.399 -4.508 -3.640 1.00 87.69 86 PRO A C 1
ATOM 645 O O . PRO A 1 86 ? 13.251 -3.727 -3.222 1.00 87.69 86 PRO A O 1
ATOM 648 N N . VAL A 1 87 ? 11.096 -4.295 -3.478 1.00 90.88 87 VAL A N 1
ATOM 649 C CA . VAL A 1 87 ? 10.521 -3.194 -2.701 1.00 90.88 87 VAL A CA 1
ATOM 650 C C . VAL A 1 87 ? 10.070 -3.652 -1.319 1.00 90.88 87 VAL A C 1
ATOM 652 O O . VAL A 1 87 ? 9.769 -4.836 -1.085 1.00 90.88 87 VAL A O 1
ATOM 655 N N . VAL A 1 88 ? 10.001 -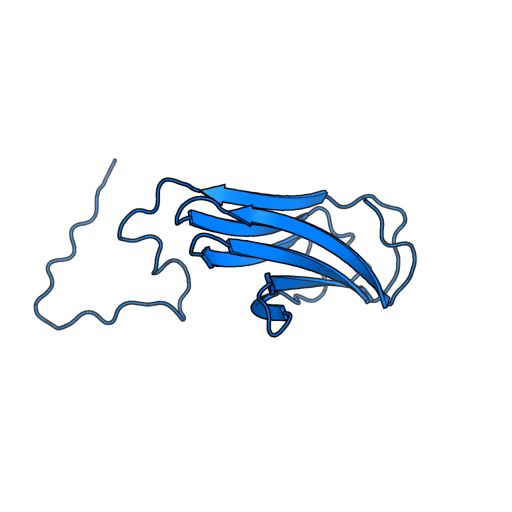2.692 -0.399 1.00 90.06 88 VAL A N 1
ATOM 656 C CA . VAL A 1 88 ? 9.427 -2.881 0.937 1.00 90.06 88 VAL A CA 1
ATOM 657 C C . VAL A 1 88 ? 7.987 -2.395 0.912 1.00 90.06 88 VAL A C 1
ATOM 659 O O . VAL A 1 88 ? 7.739 -1.252 0.548 1.00 90.06 88 VAL A O 1
ATOM 662 N N . PHE A 1 89 ? 7.056 -3.255 1.316 1.00 91.88 89 PHE A N 1
ATOM 663 C CA . PHE A 1 89 ? 5.624 -2.977 1.299 1.00 91.88 89 PHE A CA 1
ATOM 664 C C . PHE A 1 89 ? 4.994 -3.370 2.630 1.00 91.88 89 PHE A C 1
ATOM 666 O O . PHE A 1 89 ? 5.223 -4.476 3.123 1.00 91.88 89 PHE A O 1
ATOM 673 N N . GLY A 1 90 ? 4.222 -2.461 3.215 1.00 88.12 90 GLY A N 1
ATOM 674 C CA . GLY A 1 90 ? 3.562 -2.680 4.496 1.00 88.12 90 GLY A CA 1
ATOM 675 C C . GLY A 1 90 ? 3.069 -1.378 5.110 1.00 88.12 90 GLY A C 1
ATOM 676 O O . GLY A 1 90 ? 2.974 -0.355 4.435 1.00 88.12 90 GLY A O 1
ATOM 677 N N . TRP A 1 91 ? 2.772 -1.402 6.404 1.00 88.44 91 TRP A N 1
ATOM 678 C CA . TRP A 1 91 ? 2.309 -0.228 7.142 1.00 88.44 91 TRP A CA 1
ATOM 679 C C . TRP A 1 91 ? 3.068 -0.021 8.447 1.00 88.44 91 TRP A C 1
ATOM 681 O O . TRP A 1 91 ? 3.651 -0.943 9.018 1.00 88.44 91 TRP A O 1
ATOM 691 N N . GLN A 1 92 ? 3.003 1.210 8.937 1.00 82.31 92 GLN A N 1
ATOM 692 C CA . GLN A 1 92 ? 3.361 1.602 10.293 1.00 82.31 92 GLN A CA 1
ATOM 693 C C . GLN A 1 92 ? 2.092 2.086 11.000 1.00 82.31 92 GLN A C 1
ATOM 695 O O . GLN A 1 92 ? 1.367 2.919 10.455 1.00 82.31 92 GLN A O 1
ATOM 700 N N . GLY A 1 93 ? 1.812 1.544 12.185 1.00 69.62 93 GLY A N 1
ATOM 701 C CA . GLY A 1 93 ? 0.708 1.978 13.041 1.00 69.62 93 GLY A CA 1
ATOM 702 C C . GLY A 1 93 ? 1.228 2.796 14.218 1.00 69.62 93 GLY A C 1
ATOM 703 O O . GLY A 1 93 ? 2.231 2.420 14.828 1.00 69.62 93 GLY A O 1
ATOM 704 N N . TYR A 1 94 ? 0.543 3.889 14.543 1.00 69.06 94 TYR A N 1
ATOM 705 C CA . TYR A 1 94 ? 0.839 4.732 15.700 1.00 69.06 94 TYR A CA 1
ATOM 706 C C . TYR A 1 94 ? -0.369 4.731 16.640 1.00 69.06 94 TYR A C 1
ATOM 708 O O . TYR A 1 94 ? -1.454 5.201 16.289 1.00 69.06 94 TYR A O 1
ATOM 716 N N . THR A 1 95 ? -0.206 4.156 17.832 1.00 55.12 95 THR A N 1
ATOM 717 C CA . THR A 1 95 ? -1.273 4.058 18.846 1.00 55.12 95 THR A CA 1
ATOM 718 C C . THR A 1 95 ? -1.345 5.278 19.766 1.00 55.12 95 THR A C 1
ATOM 720 O O . THR A 1 95 ? -2.266 5.379 20.569 1.00 55.12 95 THR A O 1
ATOM 723 N N . GLN A 1 96 ? -0.390 6.206 19.661 1.00 52.38 96 GLN A N 1
ATOM 724 C CA . GLN A 1 96 ? -0.405 7.484 20.371 1.00 52.38 96 GLN A CA 1
ATOM 725 C C . GLN A 1 96 ? -0.836 8.582 19.403 1.00 52.38 96 GLN A C 1
ATOM 727 O O . GLN A 1 96 ? 0.001 9.199 18.757 1.00 52.38 96 GLN A O 1
ATOM 732 N N . ILE A 1 97 ? -2.148 8.766 19.260 1.00 52.97 97 ILE A N 1
ATOM 733 C CA . ILE A 1 97 ? -2.714 9.851 18.456 1.00 52.97 97 ILE A CA 1
ATOM 734 C C . ILE A 1 97 ? -2.786 11.082 19.360 1.00 52.97 97 ILE A C 1
ATOM 736 O O . ILE A 1 97 ? -3.664 11.150 20.224 1.00 52.97 97 ILE A O 1
ATOM 740 N N . ASP A 1 98 ? -1.866 12.033 19.205 1.00 49.75 98 ASP A N 1
ATOM 741 C CA . ASP A 1 98 ? -2.009 13.333 19.864 1.00 49.75 98 ASP A CA 1
ATOM 742 C C . ASP A 1 98 ? -3.038 14.219 19.130 1.00 49.75 98 ASP A C 1
ATOM 744 O O . ASP A 1 98 ? -3.490 13.927 18.019 1.00 49.75 98 ASP A O 1
ATOM 748 N N . SER A 1 99 ? -3.486 15.290 19.787 1.00 50.31 99 SER A N 1
ATOM 749 C CA . SER A 1 99 ? -4.546 16.171 19.281 1.00 50.31 99 SER A CA 1
ATOM 750 C C . SER A 1 99 ? -4.110 17.093 18.133 1.00 50.31 99 SER A C 1
ATOM 752 O O . SER A 1 99 ? -4.953 17.826 17.609 1.00 50.31 99 SER A O 1
ATOM 754 N N . GLN A 1 100 ? -2.836 17.067 17.729 1.00 48.91 100 GLN A N 1
ATOM 755 C CA . GLN A 1 100 ? -2.283 17.909 16.669 1.00 48.91 100 GLN A CA 1
ATOM 756 C C . GLN A 1 100 ? -1.929 17.118 15.401 1.00 48.91 100 GLN A C 1
ATOM 758 O O . GLN A 1 100 ? -2.001 17.691 14.322 1.00 48.91 100 GLN A O 1
ATOM 763 N N . GLU A 1 101 ? -1.717 15.801 15.469 1.00 44.47 101 GLU A N 1
ATOM 764 C CA . GLU A 1 101 ? -1.423 14.933 14.309 1.00 44.47 101 GLU A CA 1
ATOM 765 C C . GLU A 1 101 ? -2.487 14.919 13.184 1.00 44.47 101 GLU A C 1
ATOM 767 O O . GLU A 1 101 ? -2.254 14.354 12.110 1.00 44.47 101 GLU A O 1
ATOM 772 N N . ALA A 1 102 ? -3.668 15.503 13.413 1.00 45.16 102 ALA A N 1
ATOM 773 C CA . ALA A 1 102 ? -4.730 15.644 12.417 1.00 45.16 102 ALA A CA 1
ATOM 774 C C . ALA A 1 102 ? -4.465 16.749 11.372 1.00 45.16 102 ALA A C 1
ATOM 776 O O . ALA A 1 102 ? -5.227 16.848 10.416 1.00 45.16 102 ALA A O 1
ATOM 777 N N . ASN A 1 103 ? -3.427 17.580 11.538 1.00 50.28 103 ASN A N 1
ATOM 778 C CA . ASN A 1 103 ? -3.127 18.719 10.658 1.00 50.28 103 ASN A CA 1
ATOM 779 C C . ASN A 1 103 ? -1.842 18.554 9.809 1.00 50.28 103 ASN A C 1
ATOM 781 O O . ASN A 1 103 ? -1.425 19.510 9.151 1.00 50.28 103 ASN A O 1
ATOM 785 N N . ASP A 1 104 ? -1.256 17.351 9.766 1.00 50.34 104 ASP A N 1
ATOM 786 C CA . ASP A 1 104 ? 0.024 17.044 9.092 1.00 50.34 104 ASP A CA 1
ATOM 787 C C . ASP A 1 104 ? 0.011 17.225 7.562 1.00 50.34 104 ASP A C 1
ATOM 789 O O . ASP A 1 104 ? 1.055 17.183 6.903 1.00 50.34 104 ASP A O 1
ATOM 793 N N . ARG A 1 105 ? -1.168 17.420 6.961 1.00 45.47 105 ARG A N 1
ATOM 794 C CA . ARG A 1 105 ? -1.334 17.749 5.541 1.00 45.47 105 ARG A CA 1
ATOM 795 C C . ARG A 1 105 ? -2.048 19.090 5.389 1.00 45.47 105 ARG A C 1
ATOM 797 O O . ARG A 1 105 ? -3.000 19.394 6.100 1.00 45.47 105 ARG A O 1
ATOM 804 N N . PHE A 1 106 ? -1.627 19.873 4.391 1.00 42.56 106 PHE A N 1
ATOM 805 C CA . PHE A 1 106 ? -2.182 21.199 4.061 1.00 42.56 106 PHE A CA 1
ATOM 806 C C . PHE A 1 106 ? -3.713 21.187 3.875 1.00 42.56 106 PHE A C 1
ATOM 808 O O . PHE A 1 106 ? -4.376 22.184 4.165 1.00 42.56 106 PHE A O 1
ATOM 815 N N . GLU A 1 107 ? -4.253 20.056 3.420 1.00 48.00 107 GLU A N 1
ATOM 816 C CA . GLU A 1 107 ? -5.675 19.806 3.153 1.00 48.00 107 GLU A CA 1
ATOM 817 C C . GLU A 1 107 ? -6.486 19.432 4.405 1.00 48.00 107 GLU A C 1
ATOM 819 O O . GLU A 1 107 ? -7.710 19.489 4.383 1.00 48.00 107 GLU A O 1
ATOM 824 N N . GLN A 1 108 ? -5.820 19.093 5.512 1.00 43.59 108 GLN A N 1
ATOM 825 C CA . GLN A 1 108 ? -6.439 18.704 6.787 1.00 43.59 108 GLN A CA 1
ATOM 826 C C . GLN A 1 108 ? -6.301 19.807 7.848 1.00 43.59 108 GLN A C 1
ATOM 828 O O . GLN A 1 108 ? -6.409 19.572 9.049 1.00 43.59 108 GLN A O 1
ATOM 833 N N . ARG A 1 109 ? -6.029 21.043 7.412 1.00 37.69 109 ARG A N 1
ATOM 834 C CA . ARG A 1 109 ? -5.764 22.152 8.326 1.00 37.69 109 ARG A CA 1
ATOM 835 C C . ARG A 1 109 ? -7.015 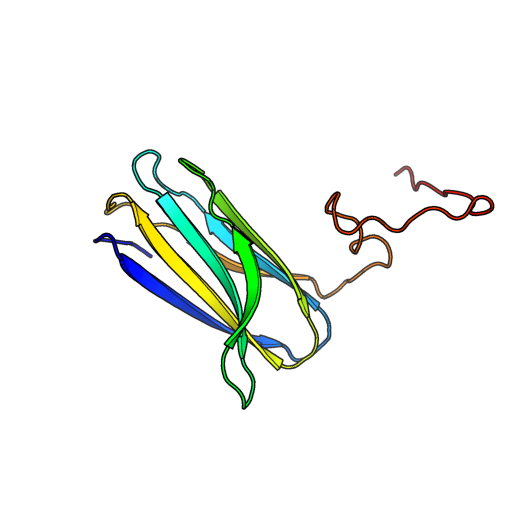22.591 9.067 1.00 37.69 109 ARG A C 1
ATOM 837 O O . ARG A 1 109 ? -7.998 23.008 8.460 1.00 37.69 109 ARG A O 1
ATOM 844 N N . THR A 1 110 ? -6.923 22.581 10.392 1.00 41.25 110 THR A N 1
ATOM 845 C CA . THR A 1 110 ? -7.895 23.215 11.279 1.00 41.25 110 THR A CA 1
ATOM 846 C C . THR A 1 110 ? -7.871 24.732 11.044 1.00 41.25 110 THR A C 1
ATOM 848 O O . THR A 1 110 ? -6.823 25.355 11.238 1.00 41.25 110 THR A O 1
ATOM 851 N N . PRO A 1 111 ? -8.979 25.367 10.623 1.00 43.56 111 PRO A N 1
ATOM 852 C CA . PRO A 1 111 ? -9.034 26.818 10.521 1.00 43.56 111 PRO A CA 1
ATOM 853 C C . PRO A 1 111 ? -8.962 27.442 11.922 1.00 43.56 111 PRO A C 1
ATOM 855 O O . PRO A 1 111 ? -9.769 27.133 12.798 1.00 43.56 111 PRO A O 1
ATOM 858 N N . LEU A 1 112 ? -7.990 28.333 12.132 1.00 40.50 112 LEU A N 1
ATOM 859 C CA . LEU A 1 112 ? -7.891 29.163 13.334 1.00 40.50 112 LEU A CA 1
ATOM 860 C C . LEU A 1 112 ? -9.084 30.128 13.371 1.00 40.50 112 LEU A C 1
ATOM 862 O O . LEU A 1 112 ? -9.171 31.044 12.554 1.00 40.50 112 LEU A O 1
ATOM 866 N N . SER A 1 113 ? -9.999 29.947 14.325 1.00 45.16 113 SER A N 1
ATOM 867 C CA . SER A 1 113 ? -10.913 31.023 14.708 1.00 45.16 113 SER A CA 1
ATOM 868 C C . SER A 1 113 ? -10.115 32.081 15.477 1.00 45.16 113 SER A C 1
ATOM 870 O O . SER A 1 113 ? -9.187 31.764 16.223 1.00 45.16 113 SER A O 1
ATOM 872 N N . THR A 1 114 ? -10.439 33.356 15.271 1.00 43.06 114 THR A N 1
ATOM 873 C CA . THR A 1 114 ? -9.631 34.540 15.626 1.00 43.06 114 THR A CA 1
ATOM 874 C C . THR A 1 114 ? -9.364 34.772 17.126 1.00 43.06 114 THR A C 1
ATOM 876 O O . THR A 1 114 ? -8.876 35.839 17.476 1.00 43.06 114 THR A O 1
ATOM 879 N N . ASN A 1 115 ? -9.629 33.797 18.004 1.00 47.97 115 ASN A N 1
ATOM 880 C CA . ASN A 1 115 ? -9.401 33.871 19.454 1.00 47.97 115 ASN A CA 1
ATOM 881 C C . ASN A 1 115 ? -8.569 32.706 20.038 1.00 47.97 115 ASN A C 1
ATOM 883 O O . ASN A 1 115 ? -8.494 32.571 21.258 1.00 47.97 115 ASN A O 1
ATOM 887 N N . ALA A 1 116 ? -7.948 31.852 19.219 1.00 41.94 116 ALA A N 1
ATOM 888 C CA . ALA A 1 116 ? -7.121 30.759 19.734 1.00 41.94 116 ALA A CA 1
ATOM 889 C C . ALA A 1 116 ? -5.666 31.208 19.972 1.00 41.94 116 ALA A C 1
ATOM 891 O O . ALA A 1 116 ? -4.968 31.619 19.045 1.00 41.94 116 ALA A O 1
ATOM 892 N N . VAL A 1 117 ? -5.198 31.105 21.221 1.00 48.47 117 VAL A N 1
ATOM 893 C CA . VAL A 1 117 ? -3.772 31.216 21.567 1.00 48.47 117 VAL A CA 1
ATOM 894 C C . VAL A 1 117 ? -3.062 29.963 21.052 1.00 48.47 117 VAL A C 1
ATOM 896 O O . VAL A 1 117 ? -3.388 28.855 21.470 1.00 48.47 117 VAL A O 1
ATOM 899 N N . ILE A 1 118 ? -2.094 30.133 20.151 1.00 49.38 118 ILE A N 1
ATOM 900 C CA . ILE A 1 118 ? -1.224 29.046 19.689 1.00 49.38 118 ILE A CA 1
ATOM 901 C C . ILE A 1 118 ? -0.116 28.859 20.734 1.00 49.38 118 ILE A C 1
ATOM 903 O O . ILE A 1 118 ? 0.715 29.749 20.910 1.00 49.38 118 ILE A O 1
ATOM 907 N N . GLN A 1 119 ? -0.105 27.724 21.435 1.00 45.25 119 GLN A N 1
ATOM 908 C CA . GLN A 1 119 ? 1.023 27.309 22.274 1.00 45.25 119 GLN A CA 1
ATOM 909 C C . GLN A 1 119 ? 1.901 26.343 21.475 1.00 45.25 119 GLN A C 1
ATOM 911 O O . GLN A 1 119 ? 1.457 25.255 21.119 1.00 45.25 119 GLN A O 1
ATOM 916 N N . GLY A 1 120 ? 3.127 26.767 21.166 1.00 31.55 120 GLY A N 1
ATOM 917 C CA . GLY A 1 120 ? 4.167 25.886 20.640 1.00 31.55 120 GLY A CA 1
ATOM 918 C C . GLY A 1 120 ? 4.989 25.313 21.790 1.00 31.55 120 GLY A C 1
ATOM 919 O O . GLY A 1 120 ? 5.430 26.071 22.654 1.00 31.55 120 GLY A O 1
ATOM 920 N N . GLU A 1 121 ? 5.200 23.998 21.802 1.00 35.03 121 GLU A N 1
ATOM 921 C CA . GLU A 1 121 ? 6.195 23.379 22.676 1.00 35.03 121 GLU A CA 1
ATOM 922 C C . GLU A 1 121 ? 7.577 23.470 22.021 1.00 35.03 121 GLU A C 1
ATOM 924 O O . GLU A 1 121 ? 7.792 22.997 20.906 1.00 35.03 121 GLU A O 1
ATOM 929 N N . SER A 1 122 ? 8.514 24.113 22.714 1.00 34.53 122 SER A N 1
ATOM 930 C CA . SER A 1 122 ? 9.941 24.078 22.405 1.00 34.53 122 SER A CA 1
ATOM 931 C C . SER A 1 122 ? 10.624 23.129 23.388 1.00 34.53 122 SER A C 1
ATOM 933 O O . SER A 1 122 ? 10.698 23.449 24.578 1.00 34.53 122 SER A O 1
ATOM 935 N N . GLY A 1 123 ? 11.107 21.993 22.887 1.00 35.38 123 GLY A N 1
ATOM 936 C CA . GLY A 1 123 ? 12.042 21.092 23.563 1.00 35.38 123 GLY A CA 1
ATOM 937 C C . GLY A 1 123 ? 13.292 20.921 22.720 1.00 35.38 123 GLY A C 1
ATOM 938 O O . GLY A 1 123 ? 13.127 20.683 21.503 1.00 35.38 123 GLY A O 1
#

Secondary structure (DSSP, 8-state):
--B-STT-EEEEEEEE-S-EEEEEEEE---TT-EEEEEEEEEETTEEEEEEEE--TT-SEEEEEEEE-SEEEEEEEEEEE--BSSPPEEEEEEES---SSGGGSSGGGPPP--TT--------

Radius of gyration: 17.01 Å; chains: 1; bounding box: 35×43×40 Å